Protein AF-A0A9X4S4H5-F1 (afdb_monomer)

Secondary structure (DSSP, 8-state):
-HHHHHHHHH-TTT--HHHHHHHHHHHHHHHH-S-HHHHHHHHHHHHHHHHHTT-S-HHHHHHHHHHHHHHHHHTTSSTHHHH----------

Organism: NCBI:txid1358

Mean predicted aligned error: 9.53 Å

Nearest PDB structures (foldseek):
  8hfs-assembly1_B  TM=6.757E-01  e=4.545E-01  Lactococcus lactis subsp. lactis
  2qzg-assembly1_A  TM=7.405E-01  e=3.084E+00  Methanococcus maripaludis S2
  5xj6-assembly1_A  TM=4.503E-01  e=8.270E+00  Aquifex aeolicus VF5

Radius of gyration: 14.47 Å; Cα contacts (8 Å, |Δi|>4): 49; chains: 1; bounding box: 31×40×33 Å

Solvent-accessible surface area (backbone atoms only — not comparable to full-atom values): 5745 Å² total; per-residue (Å²): 110,66,71,60,52,53,54,56,64,66,52,58,92,68,58,54,71,73,59,49,53,52,51,52,54,49,50,52,47,54,72,73,45,91,52,54,69,60,48,53,52,52,48,53,56,69,47,42,64,38,56,75,69,66,65,54,42,71,70,58,47,51,50,50,49,52,53,54,56,57,52,57,68,68,51,75,84,66,51,50,78,83,68,76,53,89,66,79,84,73,81,81,128

Sequence (93 aa):
MQKRIDELLKNKSELKSPEKEILLDYRERIEKSKNLEFELVHFRNALLPLVISSQLSQEVLSFYKELRAQSKVAWGEGSSLLTGISQFPQKRK

InterPro domains:
  IPR015046 Lactococcin-A immunity protein-like [PF08951] (3-71)

Foldseek 3Di:
DLVLLVVVLVPVPQFDPLRNVLSVVLSVCCVPDPDNLVSLVVSLVSCVVCVVVVNDDPSVVVVSVVSVVVNVVVPPPDCCVVPVPVDDPPPDD

Structure (mmCIF, N/CA/C/O backbone):
data_AF-A0A9X4S4H5-F1
#
_entry.id   AF-A0A9X4S4H5-F1
#
loop_
_atom_site.group_PDB
_atom_site.id
_atom_site.type_symbol
_atom_site.label_atom_id
_atom_site.label_alt_id
_atom_site.label_comp_id
_atom_site.label_asym_id
_atom_site.label_entity_id
_atom_site.label_seq_id
_atom_site.pdbx_PDB_ins_code
_atom_site.Cartn_x
_atom_site.Cartn_y
_atom_site.Cartn_z
_atom_site.occupancy
_atom_site.B_iso_or_equiv
_atom_site.auth_seq_id
_atom_site.auth_comp_id
_atom_site.auth_asym_id
_atom_site.auth_atom_id
_atom_site.pdbx_PDB_model_num
ATOM 1 N N . MET A 1 1 ? 1.123 6.770 -10.033 1.00 81.44 1 MET A N 1
ATOM 2 C CA . MET A 1 1 ? 1.127 6.013 -8.766 1.00 81.44 1 MET A CA 1
ATOM 3 C C . MET A 1 1 ? 1.515 6.873 -7.567 1.00 81.44 1 MET A C 1
ATOM 5 O O . MET A 1 1 ? 0.682 7.031 -6.694 1.00 81.44 1 MET A O 1
ATOM 9 N N . GLN A 1 2 ? 2.706 7.484 -7.532 1.00 83.62 2 GLN A N 1
ATOM 10 C CA . GLN A 1 2 ? 3.151 8.307 -6.388 1.00 83.62 2 GLN A CA 1
ATOM 11 C C . GLN A 1 2 ? 2.160 9.404 -5.980 1.00 83.62 2 GLN A C 1
ATOM 13 O O . GLN A 1 2 ? 1.759 9.441 -4.826 1.00 83.62 2 GLN A O 1
ATOM 18 N N . LYS A 1 3 ? 1.659 10.200 -6.939 1.00 87.62 3 LYS A N 1
ATOM 19 C CA . LYS A 1 3 ? 0.633 11.229 -6.674 1.00 87.62 3 LYS A CA 1
ATOM 20 C C . LYS A 1 3 ? -0.593 10.683 -5.930 1.00 87.62 3 LYS A C 1
ATOM 22 O O . LYS A 1 3 ? -1.113 11.344 -5.045 1.00 87.62 3 LYS A O 1
ATOM 27 N N . ARG A 1 4 ? -1.016 9.459 -6.259 1.00 89.00 4 ARG A N 1
ATOM 28 C CA . ARG A 1 4 ? -2.162 8.795 -5.626 1.00 89.00 4 ARG A CA 1
ATOM 29 C C . ARG A 1 4 ? -1.858 8.394 -4.183 1.00 89.00 4 ARG A C 1
ATOM 31 O O . ARG A 1 4 ? -2.704 8.553 -3.316 1.00 89.00 4 ARG A O 1
ATOM 38 N N . ILE A 1 5 ? -0.642 7.915 -3.919 1.00 89.81 5 ILE A N 1
ATOM 39 C CA . ILE A 1 5 ? -0.175 7.612 -2.559 1.00 89.81 5 ILE A CA 1
ATOM 40 C C . ILE A 1 5 ? -0.072 8.905 -1.737 1.00 89.81 5 ILE A C 1
ATOM 42 O O . ILE A 1 5 ? -0.497 8.933 -0.587 1.00 89.81 5 ILE A O 1
ATOM 46 N N . ASP A 1 6 ? 0.427 9.991 -2.335 1.00 90.81 6 ASP A N 1
ATOM 47 C CA . ASP A 1 6 ? 0.505 11.304 -1.687 1.00 90.81 6 ASP A CA 1
ATOM 48 C C . ASP A 1 6 ? -0.880 11.867 -1.336 1.00 90.81 6 ASP A C 1
ATOM 50 O O . ASP A 1 6 ? -1.043 12.457 -0.271 1.00 90.81 6 ASP A O 1
ATOM 54 N N . GLU A 1 7 ? -1.877 11.689 -2.207 1.00 91.00 7 GLU A N 1
ATOM 55 C CA . GLU A 1 7 ? -3.277 12.045 -1.934 1.00 91.00 7 GLU A CA 1
ATOM 56 C C . GLU A 1 7 ? -3.818 11.285 -0.718 1.00 91.00 7 GLU A C 1
ATOM 58 O O . GLU A 1 7 ? -4.300 11.913 0.223 1.00 91.00 7 GLU A O 1
ATOM 63 N N . LEU A 1 8 ? -3.649 9.958 -0.683 1.00 89.62 8 LEU A N 1
ATOM 64 C CA . LEU A 1 8 ? -4.068 9.132 0.455 1.00 89.62 8 LEU A CA 1
ATOM 65 C C . LEU A 1 8 ? -3.372 9.571 1.752 1.00 89.62 8 LEU A C 1
ATOM 67 O O . LEU A 1 8 ? -4.005 9.726 2.791 1.00 89.62 8 LEU A O 1
ATOM 71 N N . LEU A 1 9 ? -2.066 9.844 1.694 1.00 88.62 9 LEU A N 1
ATOM 72 C CA . LEU A 1 9 ? -1.278 10.279 2.850 1.00 88.62 9 LEU A CA 1
ATOM 73 C C . LEU A 1 9 ? -1.594 11.704 3.324 1.00 88.62 9 LEU A C 1
ATOM 75 O O . LEU A 1 9 ? -1.212 12.056 4.445 1.00 88.62 9 LEU A O 1
ATOM 79 N N . LYS A 1 10 ? -2.250 12.536 2.507 1.00 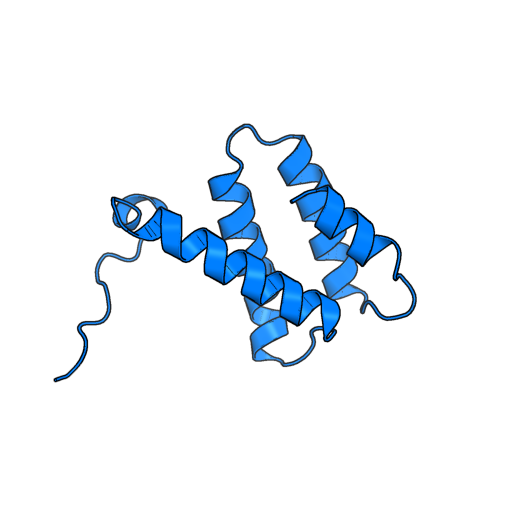87.19 10 LYS A N 1
ATOM 80 C CA . LYS A 1 10 ? -2.748 13.858 2.922 1.00 87.19 10 LYS A CA 1
ATOM 81 C C . LYS A 1 10 ? -4.035 13.742 3.740 1.00 87.19 10 LYS A C 1
ATOM 83 O O . LYS A 1 10 ? -4.192 14.512 4.687 1.00 87.19 10 LYS A O 1
ATOM 88 N N . ASN A 1 11 ? -4.867 12.734 3.479 1.00 78.69 11 ASN A N 1
ATOM 89 C CA . ASN A 1 11 ? -6.097 12.431 4.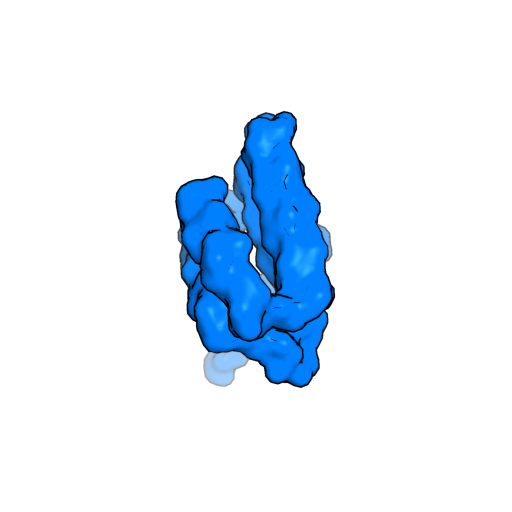223 1.00 78.69 11 ASN A CA 1
ATOM 90 C C . ASN A 1 11 ? -5.814 11.711 5.562 1.00 78.69 11 ASN A C 1
ATOM 92 O O . ASN A 1 11 ? -6.415 10.695 5.908 1.00 78.69 11 ASN A O 1
ATOM 96 N N . LYS A 1 12 ? -4.865 12.236 6.352 1.00 62.25 12 LYS A N 1
ATOM 97 C CA . LYS A 1 12 ? -4.321 11.582 7.561 1.00 62.25 12 LYS A CA 1
ATOM 98 C C . LYS A 1 12 ? -5.358 11.254 8.640 1.00 62.25 12 LYS A C 1
ATOM 100 O O . LYS A 1 12 ? -5.052 10.439 9.504 1.00 62.25 12 LYS A O 1
ATOM 105 N N . SER A 1 13 ? -6.523 11.898 8.631 1.00 59.47 13 SER A N 1
ATOM 106 C CA . SER A 1 13 ? -7.562 11.747 9.655 1.00 59.47 13 SER A CA 1
ATOM 107 C C . SER A 1 13 ? -8.295 10.403 9.615 1.00 59.47 13 SER A C 1
ATOM 109 O O . SER A 1 13 ? -8.907 10.045 10.615 1.00 59.47 13 SER A O 1
ATOM 111 N N . GLU A 1 14 ? -8.209 9.643 8.517 1.00 70.50 14 GLU A N 1
ATOM 112 C CA . GLU A 1 14 ? -8.958 8.381 8.350 1.00 70.50 14 GLU A CA 1
ATOM 113 C C . GLU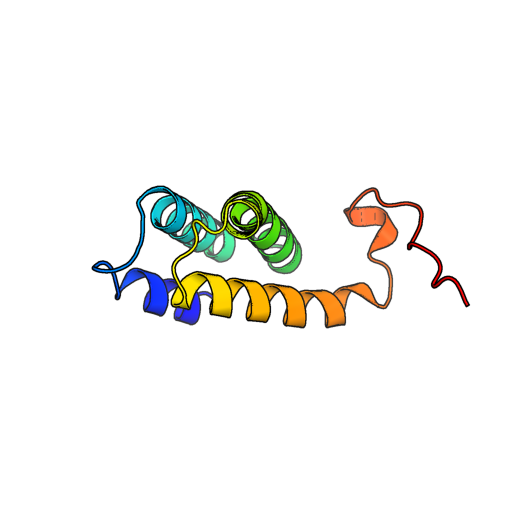 A 1 14 ? -8.074 7.129 8.232 1.00 70.50 14 GLU A C 1
ATOM 115 O O . GLU A 1 14 ? -8.573 6.002 8.260 1.00 70.50 14 GLU A O 1
ATOM 120 N N . LEU A 1 15 ? -6.752 7.303 8.136 1.00 81.12 15 LEU A N 1
ATOM 121 C CA . LEU A 1 15 ? -5.824 6.190 7.965 1.00 81.12 15 LEU A CA 1
ATOM 122 C C . LEU A 1 15 ? -5.440 5.562 9.303 1.00 81.12 15 LEU A C 1
ATOM 124 O O . LEU A 1 15 ? -4.892 6.218 10.192 1.00 81.12 15 LEU A O 1
ATOM 128 N N . LYS A 1 16 ? -5.636 4.248 9.411 1.00 82.75 16 LYS A N 1
ATOM 129 C CA . LYS A 1 16 ? -5.122 3.462 10.538 1.00 82.75 16 LYS A CA 1
ATOM 130 C C . LYS A 1 16 ? -3.596 3.365 10.467 1.00 82.75 16 LYS A C 1
ATOM 132 O O . LYS A 1 16 ? -3.020 3.372 9.377 1.00 82.75 16 LYS A O 1
ATOM 137 N N . SER A 1 17 ? -2.935 3.216 11.619 1.00 83.94 17 SER A N 1
ATOM 138 C CA . SER A 1 17 ? -1.465 3.144 11.701 1.00 83.94 17 SER A CA 1
ATOM 139 C C . SER A 1 17 ? -0.838 2.126 10.733 1.00 83.94 17 SER A C 1
ATOM 141 O O . SER A 1 17 ? 0.070 2.525 10.005 1.00 83.94 17 SER A O 1
ATOM 143 N N . PRO A 1 18 ? -1.353 0.881 10.605 1.00 89.38 18 PRO A N 1
ATOM 144 C CA . PRO A 1 18 ? -0.763 -0.107 9.696 1.00 89.38 18 PRO A CA 1
ATOM 145 C C . PRO A 1 18 ? -0.855 0.288 8.217 1.00 89.38 18 PRO A C 1
ATOM 147 O O . PRO A 1 18 ? 0.069 0.053 7.447 1.00 89.38 18 PRO A O 1
ATOM 150 N N . GLU A 1 19 ? -1.956 0.918 7.802 1.00 90.12 19 GLU A N 1
ATOM 151 C CA . GLU A 1 19 ? -2.123 1.386 6.421 1.00 90.12 19 GLU A CA 1
ATOM 152 C C . GLU A 1 19 ? -1.122 2.484 6.102 1.00 90.12 19 GLU A C 1
ATOM 154 O O . GLU A 1 19 ? -0.452 2.449 5.075 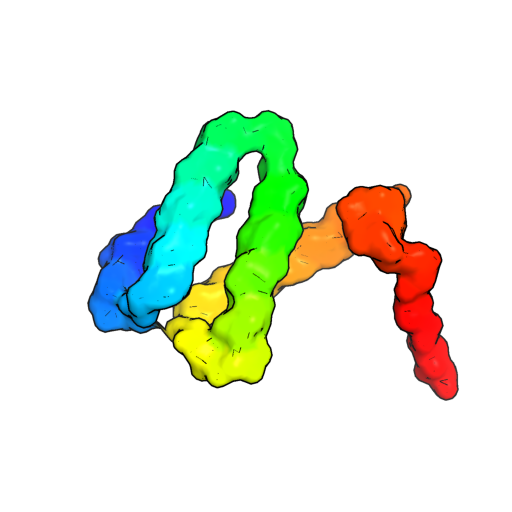1.00 90.12 19 GLU A O 1
ATOM 159 N N . LYS A 1 20 ? -1.000 3.450 7.012 1.00 91.62 20 LYS A N 1
ATOM 160 C CA . LYS A 1 20 ? -0.119 4.599 6.847 1.00 91.62 20 LYS A CA 1
ATOM 161 C C . LYS A 1 20 ? 1.348 4.186 6.751 1.00 91.62 20 LYS A C 1
ATOM 163 O O . LYS A 1 20 ? 2.064 4.734 5.917 1.00 91.62 20 LYS A O 1
ATOM 16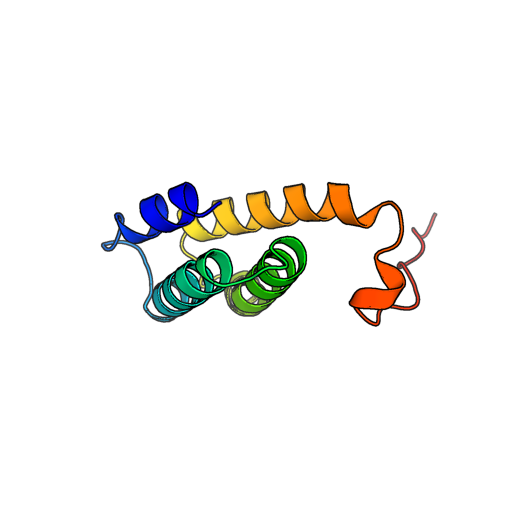8 N N . GLU A 1 21 ? 1.784 3.238 7.577 1.00 93.12 21 GLU A N 1
ATOM 169 C CA . GLU A 1 21 ? 3.147 2.697 7.531 1.00 93.12 21 GLU A CA 1
ATOM 170 C C . GLU A 1 21 ? 3.446 2.054 6.178 1.00 93.12 21 GLU A C 1
ATOM 172 O O . GLU A 1 21 ? 4.442 2.397 5.543 1.00 93.12 21 GLU A O 1
ATOM 177 N N . ILE A 1 22 ? 2.537 1.208 5.684 1.00 94.38 22 ILE A N 1
ATOM 178 C CA . ILE A 1 22 ? 2.682 0.583 4.367 1.00 94.38 22 ILE A CA 1
ATOM 179 C C . ILE A 1 22 ? 2.703 1.660 3.267 1.00 94.38 22 ILE A C 1
ATOM 181 O O . ILE A 1 22 ? 3.584 1.646 2.413 1.00 94.38 22 ILE A O 1
ATOM 185 N N . LEU A 1 23 ? 1.778 2.625 3.273 1.00 93.62 23 LEU A N 1
ATOM 186 C CA . LEU A 1 23 ? 1.747 3.690 2.260 1.00 93.62 23 LEU A CA 1
ATOM 187 C C . LEU A 1 23 ? 3.055 4.504 2.227 1.00 93.62 23 LEU A C 1
ATOM 189 O O . LEU A 1 23 ? 3.522 4.852 1.143 1.00 93.62 23 LEU A O 1
ATOM 193 N N . LEU A 1 24 ? 3.648 4.802 3.388 1.00 93.75 24 LEU A N 1
ATOM 194 C CA . LEU A 1 24 ? 4.918 5.529 3.483 1.00 93.75 24 LEU A CA 1
ATOM 195 C C . LEU A 1 24 ? 6.102 4.702 2.969 1.00 93.75 24 LEU A C 1
ATOM 197 O O . LEU A 1 24 ? 6.879 5.223 2.170 1.00 93.75 24 LEU A O 1
ATOM 201 N N . ASP A 1 25 ? 6.205 3.430 3.366 1.00 94.88 25 ASP A N 1
ATOM 202 C CA . ASP A 1 25 ? 7.266 2.526 2.898 1.00 94.88 25 ASP A CA 1
ATOM 203 C C . ASP A 1 25 ? 7.251 2.414 1.367 1.00 94.88 25 ASP A C 1
ATOM 205 O O . ASP A 1 25 ? 8.245 2.675 0.685 1.00 94.88 25 ASP A O 1
ATOM 209 N N . TYR A 1 26 ? 6.083 2.131 0.783 1.00 93.94 26 TYR A N 1
ATOM 210 C CA . TYR A 1 26 ? 5.990 1.965 -0.667 1.00 93.94 26 TYR A CA 1
ATOM 211 C C . TYR A 1 26 ? 6.096 3.266 -1.445 1.00 93.94 26 TYR A C 1
ATOM 213 O O . TYR A 1 26 ? 6.526 3.231 -2.596 1.00 93.94 26 TYR A O 1
ATOM 221 N N . ARG A 1 27 ? 5.771 4.416 -0.847 1.00 93.81 27 ARG A N 1
ATOM 222 C CA . ARG A 1 27 ? 6.063 5.719 -1.456 1.00 93.81 27 ARG A CA 1
ATOM 223 C C . ARG A 1 27 ? 7.561 5.864 -1.720 1.00 93.81 27 ARG A C 1
ATOM 225 O O . ARG A 1 27 ? 7.946 6.187 -2.842 1.00 93.81 27 ARG A O 1
ATOM 232 N N . GLU A 1 28 ? 8.382 5.590 -0.708 1.00 93.12 28 GLU A N 1
ATOM 233 C CA . GLU A 1 28 ? 9.841 5.695 -0.795 1.00 93.12 28 GLU A CA 1
ATOM 234 C C . GLU A 1 28 ? 10.434 4.622 -1.716 1.00 93.12 28 GLU A C 1
ATOM 236 O O . GLU A 1 28 ? 11.271 4.919 -2.572 1.00 93.12 28 GLU A O 1
ATOM 241 N N . ARG A 1 29 ? 9.964 3.375 -1.606 1.00 92.62 29 ARG A N 1
ATOM 242 C CA . ARG A 1 29 ? 10.431 2.280 -2.466 1.00 92.62 29 ARG A CA 1
ATOM 243 C C . ARG A 1 29 ? 10.128 2.523 -3.938 1.00 92.62 29 ARG A C 1
ATOM 245 O O . ARG A 1 29 ? 11.001 2.320 -4.774 1.00 92.62 29 ARG A O 1
ATOM 252 N N . ILE A 1 30 ? 8.927 2.998 -4.264 1.00 90.94 30 ILE A N 1
ATOM 253 C CA . ILE A 1 30 ? 8.542 3.322 -5.645 1.00 90.94 30 ILE A CA 1
ATOM 254 C C . ILE A 1 30 ? 9.396 4.464 -6.205 1.00 90.94 30 ILE A C 1
ATOM 256 O O . ILE A 1 30 ? 9.707 4.459 -7.391 1.00 90.94 30 ILE A O 1
ATOM 260 N N . GLU A 1 31 ? 9.780 5.436 -5.376 1.00 90.00 31 GLU A N 1
ATOM 261 C CA . GLU A 1 31 ? 10.665 6.533 -5.781 1.00 90.00 31 GLU A CA 1
ATOM 262 C C . GLU A 1 31 ? 12.092 6.069 -6.078 1.00 90.00 31 GLU A C 1
ATOM 264 O O . GLU A 1 31 ? 12.702 6.523 -7.043 1.00 90.00 31 GLU A O 1
ATOM 269 N N . LYS A 1 32 ? 12.614 5.139 -5.275 1.00 90.31 32 LYS A N 1
ATOM 270 C CA . LYS A 1 32 ? 13.996 4.655 -5.395 1.00 90.31 32 LYS A CA 1
ATOM 271 C C . LYS A 1 32 ? 14.160 3.474 -6.354 1.00 90.31 32 LYS A C 1
ATOM 273 O O . LYS A 1 32 ? 15.282 3.175 -6.765 1.00 90.31 32 LYS A O 1
ATOM 278 N N . SER A 1 33 ? 13.081 2.766 -6.681 1.00 86.50 33 SER A N 1
ATOM 279 C CA . SER A 1 33 ? 13.159 1.518 -7.438 1.00 86.50 33 SER A CA 1
ATOM 280 C C . SER A 1 33 ? 13.311 1.743 -8.939 1.00 86.50 33 SER A C 1
ATOM 282 O O . SER A 1 33 ? 12.662 2.588 -9.550 1.00 86.50 33 SER A O 1
ATOM 284 N N . LYS A 1 34 ? 14.142 0.899 -9.557 1.00 85.88 34 LYS A N 1
ATOM 285 C CA . LYS A 1 34 ? 14.267 0.785 -11.018 1.00 85.88 34 LYS A CA 1
ATOM 286 C C . LYS A 1 34 ? 13.220 -0.155 -11.624 1.00 85.88 34 LYS A C 1
ATOM 288 O O . LYS A 1 34 ? 13.064 -0.170 -12.840 1.00 85.88 34 LYS A O 1
ATOM 293 N N . ASN A 1 35 ? 12.525 -0.947 -10.800 1.00 85.00 35 ASN A N 1
ATOM 294 C CA . ASN A 1 35 ? 11.507 -1.899 -11.237 1.00 85.00 35 ASN A CA 1
ATOM 295 C C . ASN A 1 35 ? 10.171 -1.589 -10.559 1.00 85.00 35 ASN A C 1
ATOM 297 O O . ASN A 1 35 ? 9.808 -2.172 -9.537 1.00 85.00 35 ASN A O 1
ATOM 301 N N . LEU A 1 36 ? 9.438 -0.655 -11.164 1.00 84.06 36 LEU A N 1
ATOM 302 C CA . LEU A 1 36 ? 8.146 -0.212 -10.661 1.00 84.06 36 LEU A CA 1
ATOM 303 C C . LEU A 1 36 ? 7.143 -1.367 -10.560 1.00 84.06 36 LEU A C 1
ATOM 305 O O . LEU A 1 36 ? 6.445 -1.475 -9.560 1.00 84.06 36 LEU A O 1
ATOM 309 N N . GLU A 1 37 ? 7.073 -2.244 -11.561 1.00 82.44 37 GLU A N 1
ATOM 310 C CA . GLU A 1 37 ? 6.097 -3.340 -11.588 1.00 82.44 37 GLU A CA 1
ATOM 311 C C . GLU A 1 37 ? 6.265 -4.295 -10.406 1.00 82.44 37 GLU A C 1
ATOM 313 O O . GLU A 1 37 ? 5.278 -4.669 -9.766 1.00 82.44 37 GLU A O 1
ATOM 318 N N . PHE A 1 38 ? 7.514 -4.635 -10.074 1.00 84.12 38 PHE A N 1
ATOM 319 C CA . PHE A 1 38 ? 7.826 -5.442 -8.901 1.00 84.12 38 PHE A CA 1
ATOM 320 C C . PHE A 1 38 ? 7.349 -4.766 -7.612 1.00 84.12 38 PHE A C 1
ATOM 322 O O . PHE A 1 38 ? 6.661 -5.399 -6.807 1.00 84.12 38 PHE A O 1
ATOM 329 N N . GLU A 1 39 ? 7.638 -3.471 -7.441 1.00 89.00 39 GLU A N 1
ATOM 330 C CA . GLU A 1 39 ? 7.194 -2.726 -6.259 1.00 89.00 39 GLU A CA 1
ATOM 331 C C . GLU A 1 39 ? 5.670 -2.676 -6.154 1.00 89.00 39 GLU A C 1
ATOM 333 O O . GLU A 1 39 ? 5.135 -2.849 -5.064 1.00 89.00 39 GLU A O 1
ATOM 338 N N . LEU A 1 40 ? 4.945 -2.512 -7.267 1.00 87.75 40 LEU A N 1
ATOM 339 C CA . LEU A 1 40 ? 3.477 -2.493 -7.258 1.00 87.75 40 LEU A CA 1
ATOM 340 C C . LEU A 1 40 ? 2.876 -3.848 -6.866 1.00 87.75 40 LEU A C 1
ATOM 342 O O . LEU A 1 40 ? 1.892 -3.899 -6.122 1.00 87.75 40 LEU A O 1
ATOM 346 N N . VAL A 1 41 ? 3.466 -4.954 -7.330 1.00 85.38 41 VAL A N 1
ATOM 347 C CA . VAL A 1 41 ? 3.053 -6.305 -6.921 1.00 85.38 41 VAL A CA 1
ATOM 348 C C . VAL A 1 41 ? 3.321 -6.519 -5.434 1.00 85.38 41 VAL A C 1
ATOM 350 O O . VAL A 1 41 ? 2.446 -7.013 -4.717 1.00 85.38 41 VAL A O 1
ATOM 353 N N . HIS A 1 42 ? 4.504 -6.125 -4.963 1.00 88.56 42 HIS A N 1
ATOM 354 C CA . HIS A 1 42 ? 4.893 -6.256 -3.564 1.00 88.56 42 HIS A CA 1
ATOM 355 C C . HIS A 1 42 ? 3.997 -5.386 -2.660 1.00 88.56 42 HIS A C 1
ATOM 357 O O . HIS A 1 42 ? 3.485 -5.868 -1.650 1.00 88.56 42 HIS A O 1
ATOM 363 N N . PHE A 1 43 ? 3.668 -4.166 -3.095 1.00 91.62 43 PHE A N 1
ATOM 364 C CA . PHE A 1 43 ? 2.757 -3.246 -2.410 1.00 91.62 43 PHE A CA 1
ATOM 365 C C . PHE A 1 43 ? 1.359 -3.833 -2.241 1.00 91.62 43 PHE A C 1
ATOM 367 O O . PHE A 1 43 ? 0.816 -3.889 -1.136 1.00 91.62 43 PHE A O 1
ATOM 374 N N . ARG A 1 44 ? 0.789 -4.359 -3.327 1.00 90.19 44 ARG A N 1
ATOM 375 C CA . ARG A 1 44 ? -0.494 -5.063 -3.282 1.00 90.19 44 ARG A CA 1
ATOM 376 C C . ARG A 1 44 ? -0.453 -6.224 -2.285 1.00 90.19 44 ARG A C 1
ATOM 378 O O . ARG A 1 44 ? -1.421 -6.434 -1.557 1.00 90.19 44 ARG A O 1
ATOM 385 N N . ASN A 1 45 ? 0.636 -6.990 -2.263 1.00 89.94 45 ASN A N 1
ATOM 386 C CA . ASN A 1 45 ? 0.779 -8.122 -1.350 1.00 89.94 45 ASN A CA 1
ATOM 387 C C . ASN A 1 45 ? 0.896 -7.671 0.116 1.00 89.94 45 ASN A C 1
ATOM 389 O O . ASN A 1 45 ? 0.329 -8.332 0.979 1.00 89.94 45 ASN A O 1
ATOM 393 N N . ALA A 1 46 ? 1.539 -6.536 0.401 1.00 92.81 46 ALA A N 1
ATOM 394 C CA . ALA A 1 46 ? 1.603 -5.977 1.753 1.00 92.81 46 ALA A CA 1
ATOM 395 C C . ALA A 1 46 ? 0.242 -5.483 2.268 1.00 92.81 46 ALA A C 1
ATOM 397 O O . ALA A 1 46 ? -0.049 -5.614 3.452 1.00 92.81 46 ALA A O 1
ATOM 398 N N . LEU A 1 47 ? -0.622 -4.971 1.385 1.00 92.69 47 LEU A N 1
ATOM 399 C CA . LEU A 1 47 ? -1.986 -4.564 1.747 1.00 92.69 47 LEU A CA 1
ATOM 400 C C . LEU A 1 47 ? -2.952 -5.751 1.900 1.00 92.69 47 LEU A C 1
ATOM 402 O O . LEU A 1 47 ? -3.983 -5.622 2.559 1.00 92.69 47 LEU A O 1
ATOM 406 N N . LEU A 1 48 ? -2.648 -6.911 1.307 1.00 92.25 48 LEU A N 1
ATOM 407 C CA . LEU A 1 48 ? -3.556 -8.061 1.255 1.00 92.25 48 LEU A CA 1
ATOM 408 C C . LEU A 1 48 ? -4.027 -8.561 2.638 1.00 92.25 48 LEU A C 1
ATOM 410 O O . LEU A 1 48 ? -5.229 -8.799 2.769 1.00 92.25 48 LEU A O 1
ATOM 414 N N . PRO A 1 49 ? -3.173 -8.696 3.674 1.00 92.31 49 PRO A N 1
ATOM 415 C CA . PRO A 1 49 ? -3.628 -9.098 5.005 1.00 92.31 49 PRO A CA 1
ATOM 416 C C . PRO A 1 49 ? -4.693 -8.155 5.575 1.00 92.31 49 PRO A C 1
ATOM 418 O O . PRO A 1 49 ? -5.694 -8.625 6.111 1.00 92.31 49 PRO A O 1
ATOM 421 N N . LEU A 1 50 ? -4.524 -6.842 5.380 1.00 92.06 50 LEU A N 1
ATOM 422 C CA . LEU A 1 50 ? -5.468 -5.820 5.844 1.00 92.06 50 LEU A CA 1
ATOM 423 C C . LEU A 1 50 ? -6.784 -5.830 5.053 1.00 92.06 50 LEU A C 1
ATOM 425 O O . LEU A 1 50 ? -7.839 -5.504 5.597 1.00 92.06 50 LEU A O 1
ATOM 429 N N . VAL A 1 51 ? -6.742 -6.215 3.771 1.00 91.81 51 VAL A N 1
ATOM 430 C CA . VAL A 1 51 ? -7.952 -6.445 2.962 1.00 91.81 51 VAL A CA 1
ATOM 431 C C . VAL A 1 51 ? -8.741 -7.625 3.526 1.00 91.81 51 VAL A C 1
ATOM 433 O O . VAL A 1 51 ? -9.947 -7.515 3.721 1.00 91.81 51 VAL A O 1
ATOM 436 N N . ILE A 1 52 ? -8.068 -8.752 3.786 1.00 89.38 52 ILE A N 1
ATOM 437 C CA . ILE A 1 52 ? -8.707 -9.988 4.263 1.00 89.38 52 ILE A CA 1
ATOM 438 C C . ILE A 1 52 ? -9.331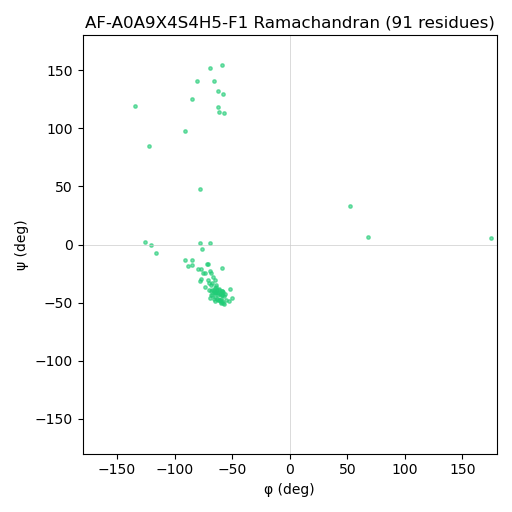 -9.775 5.646 1.00 89.38 52 ILE A C 1
ATOM 440 O O . ILE A 1 52 ? -10.451 -10.218 5.885 1.00 89.38 52 ILE A O 1
ATOM 444 N N . SER A 1 53 ? -8.650 -9.048 6.534 1.00 91.88 53 SER A N 1
ATOM 445 C CA . SER A 1 53 ? -9.168 -8.710 7.863 1.00 91.88 53 SER A CA 1
ATOM 446 C C . SER A 1 53 ? -10.199 -7.573 7.858 1.00 91.88 53 SER A C 1
ATOM 448 O O . SER A 1 53 ? -10.680 -7.193 8.923 1.00 91.88 53 SER A O 1
ATOM 450 N N . SER A 1 54 ? -10.554 -7.022 6.686 1.00 89.06 54 SER A N 1
ATOM 451 C CA . SER A 1 54 ? -11.440 -5.852 6.544 1.00 89.06 54 SER A CA 1
ATOM 452 C C . SER A 1 54 ? -10.993 -4.654 7.392 1.00 89.06 54 SER A C 1
ATOM 454 O O . SER A 1 54 ? -11.803 -3.881 7.901 1.00 89.06 54 SER A O 1
ATOM 456 N N . GLN A 1 55 ? -9.680 -4.509 7.569 1.00 90.25 55 GLN A N 1
ATOM 457 C CA . GLN A 1 55 ? -9.094 -3.449 8.374 1.00 90.25 55 GLN A CA 1
ATOM 458 C C . GLN A 1 55 ? -8.766 -2.205 7.559 1.00 90.25 55 GLN A C 1
ATOM 460 O O . GLN A 1 55 ? -8.576 -1.176 8.191 1.00 90.25 55 GLN A O 1
ATOM 465 N N . LEU A 1 56 ? -8.774 -2.264 6.224 1.00 88.56 56 LEU A N 1
ATOM 466 C CA . LEU A 1 56 ? -8.527 -1.096 5.379 1.00 88.56 56 LEU A CA 1
ATOM 467 C C . LEU A 1 56 ? -9.610 -0.014 5.493 1.00 88.56 56 LEU A C 1
ATOM 469 O O . LEU A 1 56 ? -10.805 -0.316 5.492 1.00 88.56 56 LEU A O 1
ATOM 473 N N . SER A 1 57 ? -9.193 1.251 5.486 1.00 90.88 57 SER A N 1
ATOM 474 C CA . SER A 1 57 ? -10.059 2.381 5.147 1.00 90.88 57 SER A CA 1
ATOM 475 C C . SER A 1 57 ? -10.640 2.227 3.731 1.00 90.88 57 SER A C 1
ATOM 477 O O . SER A 1 57 ? -10.068 1.559 2.863 1.00 90.88 57 SER A O 1
ATOM 479 N N . GLN A 1 58 ? -11.799 2.844 3.473 1.00 89.81 58 GLN A N 1
ATOM 480 C CA . GLN A 1 58 ? -12.460 2.747 2.163 1.00 89.81 58 GLN A CA 1
ATOM 481 C C . GLN A 1 58 ? -11.593 3.316 1.034 1.00 89.81 58 GLN A C 1
ATOM 483 O O . GLN A 1 58 ? -11.526 2.727 -0.046 1.00 89.81 58 GLN A O 1
ATOM 488 N N . GLU A 1 59 ? -10.881 4.414 1.292 1.00 90.12 59 GLU A N 1
ATOM 489 C CA . GLU A 1 59 ? -9.988 5.037 0.314 1.00 90.12 59 GLU A CA 1
ATOM 490 C C . GLU A 1 59 ? -8.831 4.101 -0.064 1.00 90.12 59 GLU A C 1
ATOM 492 O O . GLU A 1 59 ? -8.579 3.862 -1.250 1.00 90.12 59 GLU A O 1
ATOM 497 N N . VAL A 1 60 ? -8.181 3.481 0.928 1.00 91.75 60 VAL A N 1
ATOM 498 C CA . VAL A 1 60 ? -7.078 2.538 0.688 1.00 91.75 60 VAL A CA 1
ATOM 499 C C . VAL A 1 60 ? -7.581 1.241 0.056 1.00 91.75 60 VAL A C 1
ATOM 501 O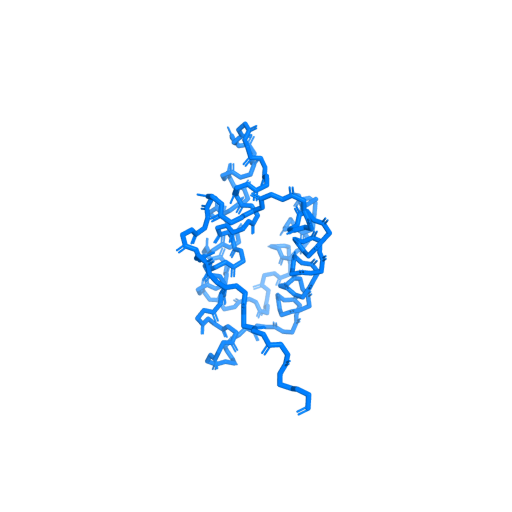 O . VAL A 1 60 ? -6.902 0.668 -0.797 1.00 91.75 60 VAL A O 1
ATOM 504 N N . LEU A 1 61 ? -8.793 0.790 0.387 1.00 92.25 61 LEU A N 1
ATOM 505 C CA . LEU A 1 61 ? -9.418 -0.351 -0.282 1.00 92.25 61 LEU A CA 1
ATOM 506 C C . LEU A 1 61 ? -9.717 -0.057 -1.761 1.00 92.25 61 LEU A C 1
ATOM 508 O O . LEU A 1 61 ? -9.513 -0.930 -2.611 1.00 92.25 61 LEU A O 1
ATOM 512 N N . SER A 1 62 ? -10.188 1.150 -2.089 1.00 91.62 62 SER A N 1
ATOM 513 C CA . SER A 1 62 ? -10.375 1.581 -3.482 1.00 91.62 62 SER A CA 1
ATOM 514 C C . SER A 1 62 ? -9.044 1.582 -4.227 1.00 91.62 62 SER A C 1
ATOM 516 O O . SER A 1 62 ? -8.918 0.966 -5.286 1.00 91.62 62 SER A O 1
ATOM 518 N N . PHE A 1 63 ? -8.016 2.171 -3.621 1.00 92.06 63 PHE A N 1
ATOM 519 C CA . PHE A 1 63 ? -6.667 2.182 -4.170 1.00 92.06 63 PHE A CA 1
ATOM 520 C C . PHE A 1 63 ? -6.090 0.770 -4.376 1.00 92.06 63 PHE A C 1
ATOM 522 O O . PHE A 1 63 ? -5.524 0.466 -5.426 1.00 92.06 63 PHE A O 1
ATOM 529 N N . TYR A 1 64 ? -6.298 -0.148 -3.430 1.00 91.94 64 TYR A N 1
ATOM 530 C CA . TYR A 1 64 ? -5.912 -1.553 -3.582 1.00 91.94 64 TYR A CA 1
ATOM 531 C C . TYR A 1 64 ? -6.580 -2.213 -4.803 1.00 91.94 64 TYR A C 1
ATOM 533 O O . TYR A 1 64 ? -5.948 -2.988 -5.530 1.00 91.94 64 TYR A O 1
ATOM 541 N N . LYS A 1 65 ? -7.860 -1.911 -5.062 1.00 90.62 65 LYS A N 1
ATOM 542 C CA . LYS A 1 65 ? -8.574 -2.416 -6.246 1.00 90.62 65 LYS A CA 1
ATOM 543 C C . LYS A 1 65 ? -8.004 -1.825 -7.538 1.00 90.62 65 LYS A C 1
ATOM 545 O O . LYS A 1 65 ? -7.850 -2.574 -8.503 1.00 90.62 65 LYS A O 1
ATOM 550 N N . GLU A 1 66 ? -7.642 -0.541 -7.542 1.00 89.69 66 GLU A N 1
ATOM 551 C CA . GLU A 1 66 ? -6.946 0.118 -8.660 1.00 89.69 66 GLU A CA 1
ATOM 552 C C . GLU A 1 66 ? -5.607 -0.581 -8.960 1.00 89.69 66 GLU A C 1
ATOM 554 O O . GLU A 1 66 ? -5.367 -0.980 -10.103 1.00 89.69 66 GLU A O 1
ATOM 559 N N . LEU A 1 67 ? -4.783 -0.834 -7.932 1.00 87.38 67 LEU A N 1
ATOM 560 C CA . LEU A 1 67 ? -3.530 -1.594 -8.057 1.00 87.38 67 LEU A CA 1
ATOM 561 C C . LEU A 1 67 ? -3.771 -2.976 -8.677 1.00 87.38 67 LEU A C 1
ATOM 563 O O . LEU A 1 67 ? -3.099 -3.373 -9.629 1.00 87.38 67 LEU A O 1
ATOM 567 N N . ARG A 1 68 ? -4.770 -3.711 -8.175 1.00 84.62 68 ARG A N 1
ATOM 568 C CA . ARG A 1 68 ? -5.105 -5.052 -8.672 1.00 84.62 68 ARG A CA 1
ATOM 569 C C . ARG A 1 68 ? -5.575 -5.038 -10.127 1.00 84.62 68 ARG A C 1
ATOM 571 O O . ARG A 1 68 ? -5.275 -5.983 -10.856 1.00 84.62 68 ARG A O 1
ATOM 578 N N . ALA A 1 69 ? -6.317 -4.014 -10.544 1.00 82.44 69 ALA A N 1
ATOM 579 C CA . ALA A 1 69 ? -6.772 -3.865 -11.923 1.00 82.44 69 ALA A CA 1
ATOM 580 C C . ALA A 1 69 ? -5.595 -3.605 -12.875 1.00 82.44 69 ALA A C 1
ATOM 582 O O . ALA A 1 69 ? -5.503 -4.262 -13.909 1.00 82.44 69 ALA A O 1
ATOM 583 N N . GLN A 1 70 ? -4.656 -2.737 -12.487 1.00 72.25 70 GLN A N 1
ATOM 584 C CA . GLN A 1 70 ? -3.457 -2.445 -13.280 1.00 72.25 70 GLN A CA 1
ATOM 585 C C . GLN A 1 70 ? -2.546 -3.673 -13.417 1.00 72.25 70 GLN A C 1
ATOM 587 O O . GLN A 1 70 ? -2.085 -3.983 -14.512 1.00 72.25 70 GLN A O 1
ATOM 592 N N . SER A 1 71 ? -2.354 -4.447 -12.342 1.00 60.22 71 SER A N 1
ATOM 593 C CA . SER A 1 71 ? -1.513 -5.652 -12.396 1.00 60.22 71 SER A CA 1
ATOM 594 C C . SER A 1 71 ? -2.098 -6.789 -13.244 1.00 60.22 71 SER A C 1
ATOM 596 O O . SER A 1 71 ? -1.338 -7.624 -13.725 1.00 60.22 71 SER A O 1
ATOM 598 N N . LYS A 1 72 ? -3.425 -6.857 -13.441 1.00 57.28 72 LYS A N 1
ATOM 599 C CA . LYS A 1 72 ? -4.044 -7.867 -14.324 1.00 57.28 72 LYS A CA 1
ATOM 600 C C . LYS A 1 72 ? -3.686 -7.661 -15.796 1.00 57.28 72 LYS A C 1
ATOM 602 O O . LYS A 1 72 ? -3.670 -8.640 -16.532 1.00 57.28 72 LYS A O 1
ATOM 607 N N . VAL A 1 73 ? -3.409 -6.423 -16.205 1.00 50.31 73 VAL A N 1
ATOM 608 C CA . VAL A 1 73 ? -3.031 -6.092 -17.587 1.00 50.31 73 VAL A CA 1
ATOM 609 C C . VAL A 1 73 ? -1.602 -6.561 -17.885 1.00 50.31 73 VAL A C 1
ATOM 611 O O . VAL A 1 73 ? -1.356 -7.096 -18.956 1.00 50.31 73 VAL A O 1
ATOM 614 N N . ALA A 1 74 ? -0.688 -6.473 -16.912 1.00 49.06 74 ALA A N 1
ATOM 615 C CA . ALA A 1 74 ? 0.700 -6.934 -17.059 1.00 49.06 74 ALA A CA 1
ATOM 616 C C . ALA A 1 74 ? 0.880 -8.462 -16.897 1.00 49.06 74 ALA A C 1
ATOM 618 O O . ALA A 1 74 ? 1.849 -9.039 -17.379 1.00 49.06 74 ALA A O 1
ATOM 619 N N . TRP A 1 75 ? -0.063 -9.147 -16.238 1.00 44.41 75 TRP A N 1
ATOM 620 C CA . TRP A 1 75 ? -0.000 -10.592 -15.961 1.00 44.41 75 TRP A CA 1
ATOM 621 C C . TRP A 1 75 ? -0.320 -11.509 -17.157 1.00 44.41 75 TRP A C 1
ATOM 623 O O . TRP A 1 75 ? -0.251 -12.731 -17.016 1.00 44.41 75 TRP A O 1
ATOM 633 N N . GLY A 1 76 ? -0.692 -10.945 -18.310 1.00 46.31 76 GLY A N 1
ATOM 634 C CA . GLY A 1 76 ? -1.194 -11.693 -19.467 1.00 46.31 76 GLY A CA 1
ATOM 635 C C . GLY A 1 76 ? -0.144 -12.457 -20.280 1.00 46.31 76 GLY A C 1
ATOM 636 O O . GLY A 1 76 ? -0.506 -13.442 -20.913 1.00 46.31 76 GLY A O 1
ATOM 637 N N . GLU A 1 77 ? 1.135 -12.060 -20.254 1.00 44.78 77 GLU A N 1
ATOM 638 C CA . GLU A 1 77 ? 2.102 -12.530 -21.270 1.00 44.78 77 GLU A CA 1
ATOM 639 C C . GLU A 1 77 ? 3.384 -13.196 -20.727 1.00 44.78 77 GLU A C 1
ATOM 641 O O . GLU A 1 77 ? 4.216 -13.639 -21.512 1.00 44.78 77 GLU A O 1
ATOM 646 N N . GLY A 1 78 ? 3.552 -13.370 -19.406 1.00 47.28 78 GLY A N 1
ATOM 647 C CA . GLY A 1 78 ? 4.753 -14.064 -18.894 1.00 47.28 78 GLY A CA 1
ATOM 648 C C . GLY A 1 78 ? 4.980 -14.139 -17.378 1.00 47.28 78 GLY A C 1
ATOM 649 O O . GLY A 1 78 ? 6.014 -14.643 -16.942 1.00 47.28 78 GLY A O 1
ATOM 650 N N . SER A 1 79 ? 4.048 -13.680 -16.532 1.00 49.53 79 SER A N 1
ATOM 651 C CA . SER A 1 79 ? 4.266 -13.521 -15.075 1.00 49.53 79 SER A CA 1
ATOM 652 C C . SER A 1 79 ? 4.405 -14.807 -14.238 1.00 49.53 79 SER A C 1
ATOM 654 O O . SER A 1 79 ? 4.584 -14.714 -13.019 1.00 49.53 79 SER A O 1
ATOM 656 N N . SER A 1 80 ? 4.360 -15.999 -14.842 1.00 49.78 80 SER A N 1
ATOM 657 C CA . SER A 1 80 ? 4.504 -17.267 -14.105 1.00 49.78 80 SER A CA 1
ATOM 658 C C . SER A 1 80 ? 5.901 -17.420 -13.475 1.00 49.78 80 SER A C 1
ATOM 660 O O . SER A 1 80 ? 6.019 -17.952 -12.373 1.00 49.78 80 SER A O 1
ATOM 662 N N . LEU A 1 81 ? 6.949 -16.850 -14.087 1.00 47.84 81 LEU A N 1
ATOM 663 C CA . LEU A 1 81 ? 8.324 -16.959 -13.576 1.00 47.84 81 LEU A CA 1
ATOM 664 C C . LEU A 1 81 ? 8.633 -16.039 -12.380 1.00 47.84 81 LEU A C 1
ATOM 666 O O . LEU A 1 81 ? 9.445 -16.401 -11.537 1.00 47.84 81 LEU A O 1
ATOM 670 N N . LEU A 1 82 ? 7.984 -14.873 -12.261 1.00 51.25 82 LEU A N 1
ATOM 671 C CA . LEU A 1 82 ? 8.305 -13.886 -11.212 1.00 51.25 82 LEU A CA 1
ATOM 672 C C . LEU A 1 82 ? 7.610 -14.146 -9.870 1.00 51.25 82 LEU A C 1
ATOM 674 O O . LEU A 1 82 ? 8.006 -13.580 -8.855 1.00 51.25 82 LEU A O 1
ATOM 678 N N . THR A 1 83 ? 6.554 -14.960 -9.851 1.00 55.44 83 THR A N 1
ATOM 679 C CA . THR A 1 83 ? 5.683 -15.098 -8.670 1.00 55.44 83 THR A CA 1
ATOM 680 C C . THR A 1 83 ? 5.610 -16.513 -8.107 1.00 55.44 83 THR A C 1
ATOM 682 O O . THR A 1 83 ? 4.942 -16.726 -7.099 1.00 55.44 83 THR A O 1
ATOM 685 N N . GLY A 1 84 ? 6.312 -17.476 -8.717 1.00 48.25 84 GLY A N 1
ATOM 686 C CA . GLY A 1 84 ? 6.397 -18.857 -8.230 1.00 48.25 84 GLY A CA 1
ATOM 687 C C . GLY A 1 84 ? 5.087 -19.648 -8.313 1.00 48.25 84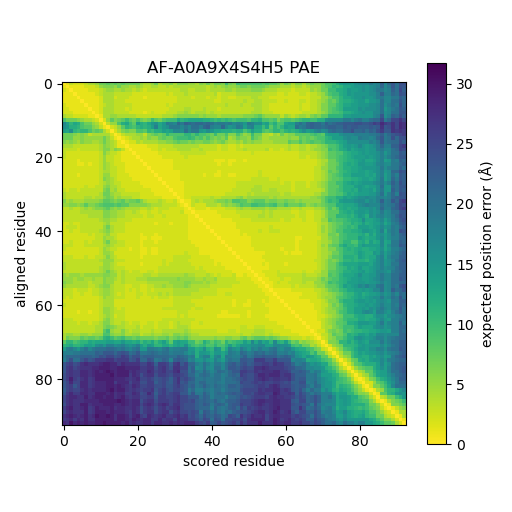 GLY A C 1
ATOM 688 O O . GLY A 1 84 ? 5.024 -20.779 -7.836 1.00 48.25 84 GLY A O 1
ATOM 689 N N . ILE A 1 85 ? 4.036 -19.091 -8.923 1.00 49.91 85 ILE A N 1
ATOM 690 C CA . ILE A 1 85 ? 2.770 -19.796 -9.140 1.00 49.91 85 ILE A CA 1
ATOM 691 C C . ILE A 1 85 ? 2.838 -20.490 -10.502 1.00 49.91 85 ILE A C 1
ATOM 693 O O . ILE A 1 85 ? 2.639 -19.885 -11.555 1.00 49.91 85 ILE A O 1
ATOM 697 N N . SER A 1 86 ? 3.168 -21.782 -10.449 1.00 46.41 86 SER A N 1
ATOM 698 C CA . SER A 1 86 ? 3.341 -22.666 -11.612 1.00 46.41 86 SER A CA 1
ATOM 699 C C . SER A 1 86 ? 2.023 -22.976 -12.336 1.00 46.41 86 SER A C 1
ATOM 701 O O . SER A 1 86 ? 2.013 -23.300 -13.520 1.00 46.41 86 SER A O 1
ATOM 703 N N . GLN A 1 87 ? 0.879 -22.845 -11.657 1.00 45.00 87 GLN A N 1
ATOM 704 C CA . GLN A 1 87 ? -0.413 -23.206 -12.234 1.00 45.00 87 GLN A CA 1
ATOM 705 C C . GLN A 1 87 ? -1.472 -22.144 -11.972 1.00 45.00 87 GLN A C 1
ATOM 707 O O . GLN A 1 87 ? -1.849 -21.858 -10.835 1.00 45.00 87 GLN A O 1
ATOM 712 N N . PHE A 1 88 ? -1.995 -21.598 -13.068 1.00 55.88 88 PHE A N 1
ATOM 713 C CA . PHE A 1 88 ? -3.260 -20.884 -13.056 1.00 55.88 88 PHE A CA 1
ATOM 714 C C . PHE A 1 88 ? -4.369 -21.863 -12.644 1.00 55.88 88 PHE A C 1
ATOM 716 O O . PHE A 1 88 ? -4.444 -22.954 -13.219 1.00 55.88 88 PHE A O 1
ATOM 723 N N . PRO A 1 89 ? -5.253 -21.513 -11.691 1.00 50.34 89 PRO A N 1
ATOM 724 C CA . PRO A 1 89 ? -6.409 -22.346 -11.404 1.00 50.34 89 PRO A CA 1
ATOM 725 C C . PRO A 1 89 ? -7.263 -22.432 -12.671 1.00 50.34 89 PRO A C 1
ATOM 727 O O . PRO A 1 89 ? -7.796 -21.428 -13.152 1.00 50.34 89 PRO A O 1
ATOM 730 N N . GLN A 1 90 ? -7.352 -23.635 -13.243 1.00 50.59 90 GLN A N 1
ATOM 731 C CA . GLN A 1 90 ? -8.217 -23.891 -14.385 1.00 50.59 90 GLN A CA 1
ATOM 732 C C . GLN A 1 90 ? -9.653 -23.545 -13.992 1.00 50.59 90 GLN A C 1
ATOM 734 O O . GLN A 1 90 ? -10.153 -23.988 -12.954 1.00 50.59 90 GLN A O 1
ATOM 739 N N . LYS A 1 91 ? -10.319 -22.741 -14.828 1.00 42.47 91 LYS A N 1
ATOM 740 C CA . LYS A 1 91 ? -11.759 -22.519 -14.708 1.00 42.47 91 LYS A CA 1
ATOM 741 C C . LYS A 1 91 ? -12.434 -23.886 -14.792 1.00 42.47 91 LYS A C 1
ATOM 743 O O . LYS A 1 91 ? -12.374 -24.529 -15.839 1.00 42.47 91 LYS A O 1
ATOM 748 N N . ARG A 1 92 ? -13.045 -24.333 -13.694 1.00 47.41 92 ARG A N 1
ATOM 749 C CA . ARG A 1 92 ? -13.963 -25.472 -13.736 1.00 47.41 92 ARG A CA 1
ATOM 750 C C . ARG A 1 92 ? -15.125 -25.057 -14.646 1.00 47.41 92 ARG A C 1
ATOM 752 O O . ARG A 1 92 ? -15.726 -24.011 -14.398 1.00 47.41 92 ARG A O 1
ATOM 759 N N . LYS A 1 93 ? -15.304 -25.793 -15.746 1.00 46.44 93 LYS A N 1
ATOM 760 C CA . LYS A 1 93 ? -16.477 -25.690 -16.621 1.00 46.44 93 LYS A CA 1
ATOM 761 C C . LYS A 1 93 ? -17.716 -26.166 -15.880 1.00 46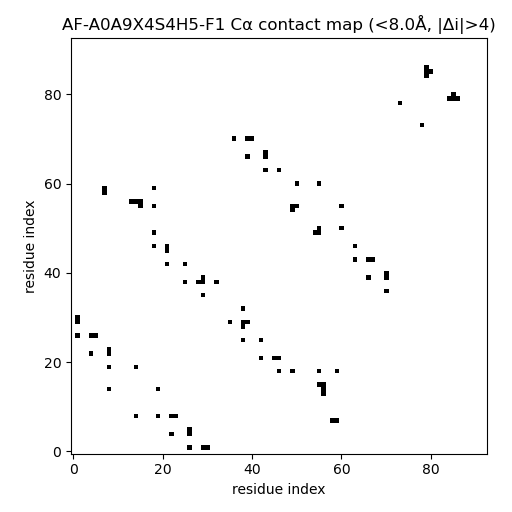.44 93 LYS A C 1
ATOM 763 O O . LYS A 1 93 ? -17.554 -27.072 -15.031 1.00 46.44 93 LYS A O 1
#

pLDDT: mean 78.39, std 17.69, range [42.47, 94.88]